Protein AF-A0A355EVG2-F1 (afdb_monomer)

Mean predicted aligned error: 4.92 Å

Foldseek 3Di:
DPDDDPLLVVLLVQVVDPLDAAEAEDEDCVSVVVSVVSDDPPDDDHHYAYQAYHPVDHDDSVVSNVVRVVVCVVSVNDDPPCVVQPPHDDDDDDDDDDPDDDDD

Nearest PDB structures (foldseek):
  6pqb-assembly4_D  TM=3.824E-01  e=3.666E+00  Proteus mirabilis

pLDDT: mean 92.3, std 4.42, range [76.94, 96.75]

Solvent-accessible surface area (backbone atoms only — not comparable to full-atom values): 6796 Å² total; per-residue (Å²): 142,88,77,85,83,63,57,61,58,55,49,49,56,54,64,70,46,86,90,48,68,47,73,36,87,48,71,29,54,65,65,46,56,55,51,61,71,54,56,64,88,93,56,87,76,63,59,72,41,43,38,31,42,30,85,93,56,77,56,62,56,65,58,33,36,54,51,35,50,53,51,39,45,75,70,68,46,87,74,64,60,70,68,75,48,60,95,58,91,82,78,92,72,92,70,87,73,85,84,73,86,83,82,132

Secondary structure (DSSP, 8-state):
--S---HHHHHHHHTTSTT--EEEEEESSHHHHHHHTTSPTTSPPPPEEEEE--TTS---HHHHHHHHHHHHHHTTPPP-HHHHTTT--------PPP------

Radius of gyration: 18.52 Å; Cα contacts (8 Å, |Δi|>4): 84; chains: 1; bounding box: 42×52×41 Å

Structure (mmCIF, N/CA/C/O backbone):
data_AF-A0A355EVG2-F1
#
_entry.id   AF-A0A355EVG2-F1
#
loop_
_atom_site.group_PDB
_atom_site.id
_atom_site.type_symbol
_atom_site.label_atom_id
_atom_site.label_alt_id
_atom_site.label_comp_id
_atom_site.label_asym_id
_atom_site.label_entity_id
_atom_site.label_seq_id
_atom_site.pdbx_PDB_ins_code
_atom_site.Cartn_x
_atom_site.Cartn_y
_atom_site.Cartn_z
_atom_site.occupancy
_atom_site.B_iso_or_equiv
_atom_site.auth_seq_id
_atom_site.auth_comp_id
_atom_site.auth_asym_id
_atom_site.auth_atom_id
_atom_site.pdbx_PDB_model_num
ATOM 1 N N . LEU A 1 1 ? -18.830 20.461 -11.557 1.00 81.81 1 LEU A N 1
ATOM 2 C CA . LEU A 1 1 ? -18.404 20.272 -10.150 1.00 81.81 1 LEU A CA 1
ATOM 3 C C . LEU A 1 1 ? -19.043 21.365 -9.300 1.00 81.81 1 LEU A C 1
ATOM 5 O O . LEU A 1 1 ? -18.698 22.519 -9.497 1.00 81.81 1 LEU A O 1
ATOM 9 N N . ARG A 1 2 ? -20.045 21.043 -8.469 1.00 92.44 2 ARG A N 1
ATOM 10 C CA . ARG A 1 2 ? -20.767 22.044 -7.645 1.00 92.44 2 ARG A CA 1
ATOM 11 C C . ARG A 1 2 ? -21.075 21.589 -6.209 1.00 92.44 2 ARG A C 1
ATOM 13 O O . ARG A 1 2 ? -21.364 22.430 -5.372 1.00 92.44 2 ARG A O 1
ATOM 20 N N . ALA A 1 3 ? -21.014 20.289 -5.920 1.00 95.06 3 ALA A N 1
ATOM 21 C CA . ALA A 1 3 ? -21.260 19.749 -4.584 1.00 95.06 3 ALA A CA 1
ATOM 22 C C . ALA A 1 3 ? -19.967 19.703 -3.740 1.00 95.06 3 ALA A C 1
ATOM 24 O O . ALA A 1 3 ? -18.883 19.559 -4.317 1.00 95.06 3 ALA A O 1
ATOM 25 N N . PRO A 1 4 ? -20.059 19.796 -2.397 1.00 95.94 4 PRO A N 1
ATOM 26 C CA . PRO A 1 4 ? -1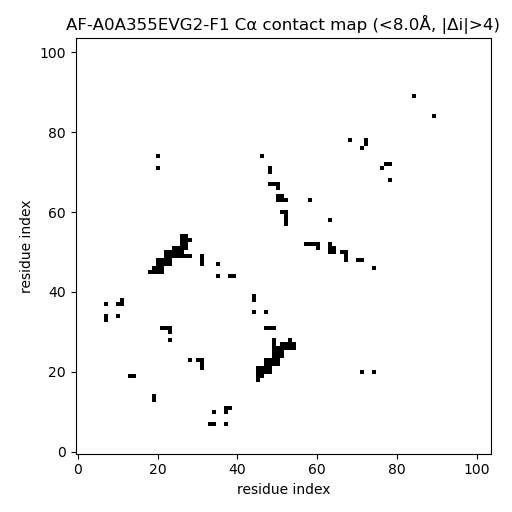8.903 19.678 -1.513 1.00 95.94 4 PRO A CA 1
ATOM 27 C C . PRO A 1 4 ? -18.332 18.254 -1.506 1.00 95.94 4 PRO A C 1
ATOM 29 O O . PRO A 1 4 ? -19.065 17.266 -1.578 1.00 95.94 4 PRO A O 1
ATOM 32 N N . VAL A 1 5 ? -17.011 18.144 -1.352 1.00 96.31 5 VAL A N 1
ATOM 33 C CA . VAL A 1 5 ? -16.323 16.852 -1.230 1.00 96.31 5 VAL A CA 1
ATOM 34 C C . VAL A 1 5 ? -16.423 16.356 0.214 1.00 96.31 5 VAL A C 1
ATOM 36 O O . VAL A 1 5 ? -15.762 16.878 1.111 1.00 96.31 5 VAL A O 1
ATOM 39 N N . ARG A 1 6 ? -17.228 15.316 0.450 1.00 96.06 6 ARG A N 1
ATOM 40 C CA . ARG A 1 6 ? -17.405 14.685 1.773 1.00 96.06 6 ARG A CA 1
ATOM 41 C C . ARG A 1 6 ? -16.290 13.668 2.074 1.00 96.06 6 ARG A C 1
ATOM 43 O O . ARG A 1 6 ? -16.562 12.506 2.353 1.00 96.06 6 ARG A O 1
ATOM 50 N N . PHE A 1 7 ? -15.027 14.102 2.009 1.00 96.31 7 PHE A N 1
ATOM 51 C CA . PHE A 1 7 ? -13.850 13.219 2.091 1.00 96.31 7 PHE A CA 1
ATOM 52 C C . PHE A 1 7 ? -13.818 12.362 3.365 1.00 96.31 7 PHE A C 1
ATOM 54 O O . PHE A 1 7 ? -13.698 11.145 3.282 1.00 96.31 7 PHE A O 1
ATOM 61 N N . ALA A 1 8 ? -13.985 12.982 4.537 1.00 95.19 8 ALA A N 1
ATOM 62 C CA . ALA A 1 8 ? -13.931 12.275 5.818 1.00 95.19 8 ALA A CA 1
ATOM 63 C C . ALA A 1 8 ? -15.023 11.202 5.951 1.00 95.19 8 ALA A C 1
ATOM 65 O O . ALA A 1 8 ? -14.778 10.149 6.528 1.00 95.19 8 ALA A O 1
ATOM 66 N N . GLN A 1 9 ? -16.209 11.448 5.384 1.00 95.94 9 GLN A N 1
ATOM 67 C CA . GLN A 1 9 ? -17.277 10.452 5.366 1.00 95.94 9 GLN A CA 1
ATOM 68 C C . GLN A 1 9 ? -16.908 9.268 4.467 1.00 95.94 9 GLN A C 1
ATOM 70 O O . GLN A 1 9 ? -17.083 8.130 4.879 1.00 95.94 9 GLN A O 1
ATOM 75 N N . GLY A 1 10 ? -16.366 9.527 3.272 1.00 95.94 10 GLY A N 1
ATOM 76 C CA . GLY A 1 10 ? -15.923 8.463 2.368 1.00 95.94 10 GLY A CA 1
ATOM 77 C C . GLY A 1 10 ? -14.817 7.602 2.980 1.00 95.94 10 GLY A C 1
ATOM 78 O O . GLY A 1 10 ? -14.883 6.382 2.907 1.00 95.94 10 GLY A O 1
ATOM 79 N N . VAL A 1 11 ? -13.839 8.222 3.651 1.00 95.50 11 VAL A N 1
ATOM 80 C CA . VAL A 1 11 ? -12.820 7.477 4.409 1.00 95.50 11 VAL A CA 1
ATOM 81 C C . VAL A 1 11 ? -13.468 6.679 5.540 1.00 95.50 11 VAL A C 1
ATOM 83 O O . VAL A 1 11 ? -13.173 5.501 5.676 1.00 95.50 11 VAL A O 1
ATOM 86 N N . GLY A 1 12 ? -14.371 7.281 6.318 1.00 94.25 12 GLY A N 1
ATOM 87 C CA . GLY A 1 12 ? -15.074 6.596 7.407 1.00 94.25 12 GLY A CA 1
ATOM 88 C C . GLY A 1 12 ? -15.857 5.357 6.960 1.00 94.25 12 GLY A C 1
ATOM 89 O O . GLY A 1 12 ? -15.890 4.374 7.697 1.00 94.25 12 GLY A O 1
ATOM 90 N N . GLU A 1 13 ? -16.423 5.389 5.753 1.00 94.81 13 GLU A N 1
ATOM 91 C CA . GLU A 1 13 ? -17.093 4.242 5.132 1.00 94.81 13 GLU A CA 1
ATOM 92 C C . GLU A 1 13 ? -16.096 3.125 4.790 1.00 94.81 13 GLU A C 1
ATOM 94 O O . GLU A 1 13 ? -16.277 1.986 5.204 1.00 94.81 13 GLU A O 1
ATOM 99 N N . LEU A 1 14 ? -14.981 3.458 4.126 1.00 94.19 14 LEU A N 1
ATOM 100 C CA . LEU A 1 14 ? -13.930 2.484 3.783 1.00 94.19 14 LEU A CA 1
ATOM 101 C C . LEU A 1 14 ? -13.299 1.819 5.018 1.00 94.19 14 LEU A C 1
ATOM 103 O O . LEU A 1 14 ? -12.789 0.703 4.941 1.00 94.19 14 LEU A O 1
ATOM 107 N N . LEU A 1 15 ? -13.300 2.509 6.160 1.00 92.56 15 LEU A N 1
ATOM 108 C CA . LEU A 1 15 ? -12.780 1.985 7.424 1.00 92.56 15 LEU A CA 1
ATOM 109 C C . LEU A 1 15 ? -13.711 0.972 8.100 1.00 92.56 15 LEU A C 1
ATOM 111 O O . LEU A 1 15 ? -13.277 0.319 9.047 1.00 92.56 15 LEU A O 1
ATOM 115 N N . GLN A 1 16 ? -14.960 0.833 7.641 1.00 91.94 16 GLN A N 1
ATOM 116 C CA . GLN A 1 16 ? -15.846 -0.241 8.105 1.00 91.94 16 GLN A CA 1
ATOM 117 C C . GLN A 1 16 ? -15.417 -1.604 7.551 1.00 91.94 16 GLN A C 1
ATOM 119 O O . GLN A 1 16 ? -15.730 -2.639 8.140 1.00 91.94 16 GLN A O 1
ATOM 124 N N . GLU A 1 17 ? -14.682 -1.620 6.435 1.00 91.06 17 GLU A N 1
ATOM 125 C CA . GLU A 1 17 ? -14.135 -2.848 5.878 1.00 91.06 17 GLU A CA 1
ATOM 126 C C . GLU A 1 17 ? -12.919 -3.327 6.693 1.00 91.06 17 GLU A C 1
ATOM 128 O O . GLU A 1 17 ? -11.995 -2.560 6.992 1.00 91.06 17 GLU A O 1
ATOM 133 N N . PRO A 1 18 ? -12.873 -4.614 7.076 1.00 86.56 18 PRO A N 1
ATOM 134 C CA . PRO A 1 18 ? -11.716 -5.162 7.760 1.00 86.56 18 PRO A CA 1
ATOM 135 C C . PRO A 1 18 ? -10.522 -5.260 6.801 1.00 86.56 18 PRO A C 1
ATOM 137 O O . PRO A 1 18 ? -10.667 -5.634 5.642 1.00 86.56 18 PRO A O 1
ATOM 140 N N . ARG A 1 19 ? -9.310 -5.028 7.324 1.00 87.94 19 ARG A N 1
ATOM 141 C CA . ARG A 1 19 ? -8.029 -5.122 6.583 1.00 87.94 19 ARG A CA 1
ATOM 142 C C . ARG A 1 19 ? -7.853 -4.094 5.454 1.00 87.94 19 ARG A C 1
ATOM 144 O O . ARG A 1 19 ? -7.061 -4.319 4.541 1.00 87.94 19 ARG A O 1
ATOM 151 N N . THR A 1 20 ? -8.520 -2.948 5.545 1.00 93.81 20 THR A N 1
ATOM 152 C CA . THR A 1 20 ? -8.331 -1.839 4.604 1.00 93.81 20 THR A CA 1
ATOM 153 C C . THR A 1 20 ? -6.896 -1.308 4.624 1.00 93.81 20 THR A C 1
ATOM 155 O O . THR A 1 20 ? -6.299 -1.095 5.680 1.00 93.81 20 THR A O 1
ATOM 158 N N . VAL A 1 21 ?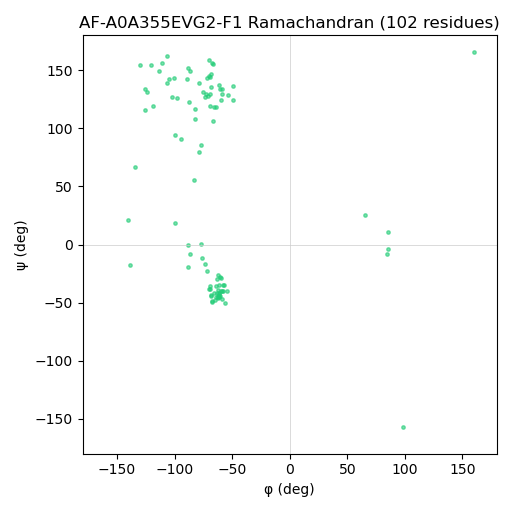 -6.356 -1.043 3.434 1.00 95.81 21 VAL A N 1
ATOM 159 C CA . VAL A 1 21 ? -5.105 -0.309 3.217 1.00 95.81 21 VAL A CA 1
ATOM 160 C C . VAL A 1 21 ? -5.412 0.870 2.303 1.00 95.81 21 VAL A C 1
ATOM 162 O O . VAL A 1 21 ? -6.051 0.701 1.267 1.00 95.81 21 VAL A O 1
ATOM 165 N N . LEU A 1 22 ? -4.957 2.067 2.672 1.00 96.56 22 LEU A N 1
ATOM 166 C CA . LEU A 1 22 ? -5.186 3.279 1.886 1.00 96.56 22 LEU A CA 1
ATOM 167 C C . LEU A 1 22 ? -3.923 3.644 1.099 1.00 96.56 22 LEU A C 1
ATOM 169 O O . LEU A 1 22 ? -2.847 3.790 1.681 1.00 96.56 22 LEU A O 1
ATOM 173 N N . LEU A 1 23 ? -4.061 3.832 -0.215 1.00 96.38 23 LEU A N 1
ATOM 174 C CA . LEU A 1 23 ? -2.986 4.277 -1.104 1.00 96.38 23 LEU A CA 1
ATOM 175 C C . LEU A 1 23 ? -3.357 5.611 -1.763 1.00 96.38 23 LEU A C 1
ATOM 177 O O . LEU A 1 23 ? -4.329 5.701 -2.508 1.00 96.38 23 LEU A O 1
ATOM 181 N N . GLU A 1 24 ? -2.557 6.646 -1.521 1.00 95.94 24 GLU A N 1
ATOM 182 C CA . GLU A 1 24 ? -2.655 7.931 -2.209 1.00 95.94 24 GLU A CA 1
ATOM 183 C C . GLU A 1 24 ? -1.928 7.863 -3.557 1.00 95.94 24 GLU A C 1
ATOM 185 O O . GLU A 1 24 ? -0.708 7.676 -3.626 1.00 95.94 24 GLU A O 1
ATOM 190 N N . VAL A 1 25 ? -2.699 8.035 -4.633 1.00 94.25 25 VAL A N 1
ATOM 191 C CA . VAL A 1 25 ? -2.207 8.110 -6.011 1.00 94.25 25 VAL A CA 1
ATOM 192 C C . VAL A 1 25 ? -2.128 9.576 -6.417 1.00 94.25 25 VAL A C 1
ATOM 194 O O . VAL A 1 25 ? -3.110 10.185 -6.834 1.00 94.25 25 VAL A O 1
ATOM 197 N N . GLY A 1 26 ? -0.948 10.156 -6.252 1.00 90.81 26 GLY A N 1
ATOM 198 C CA . GLY A 1 26 ? -0.692 11.555 -6.560 1.00 90.81 26 GLY A CA 1
ATOM 199 C C . GLY A 1 26 ? 0.551 12.064 -5.838 1.00 90.81 26 GLY A C 1
ATOM 200 O O . GLY A 1 26 ? 1.059 11.389 -4.940 1.00 90.81 26 GLY A O 1
ATOM 201 N N . PRO A 1 27 ? 1.073 13.230 -6.243 1.00 89.06 27 PRO A N 1
ATOM 202 C CA . PRO A 1 27 ? 2.262 13.793 -5.632 1.00 89.06 27 PRO A CA 1
ATOM 203 C C . PRO A 1 27 ? 1.966 14.331 -4.228 1.00 89.06 27 PRO A C 1
ATOM 205 O O . PRO A 1 27 ? 1.069 15.152 -4.033 1.00 89.06 27 PRO A O 1
ATOM 208 N N . GLY A 1 28 ? 2.781 13.924 -3.255 1.00 87.44 28 GLY A N 1
ATOM 209 C CA . GLY A 1 28 ? 2.688 14.388 -1.874 1.00 87.44 28 GLY A CA 1
ATOM 210 C C . GLY A 1 28 ? 1.945 13.428 -0.949 1.00 87.44 28 GLY A C 1
ATOM 211 O O . GLY A 1 28 ? 1.929 12.220 -1.159 1.00 87.44 28 GLY A O 1
ATOM 212 N N . THR A 1 29 ? 1.421 13.980 0.144 1.00 92.38 29 THR A N 1
ATOM 213 C CA . THR A 1 29 ? 0.851 13.216 1.269 1.00 92.38 29 THR A CA 1
ATOM 214 C C . THR A 1 29 ? -0.418 13.868 1.828 1.00 92.38 29 THR A C 1
ATOM 216 O O . THR A 1 29 ? -0.772 13.677 2.998 1.00 92.38 29 THR A O 1
ATOM 219 N N . ALA A 1 30 ? -1.077 14.716 1.034 1.00 93.50 30 ALA A N 1
ATOM 220 C CA . ALA A 1 30 ? -2.180 15.548 1.501 1.00 93.50 30 ALA A CA 1
ATOM 221 C C . ALA A 1 30 ? -3.396 14.694 1.875 1.00 93.50 30 ALA A C 1
ATOM 223 O O . ALA A 1 30 ? -3.923 14.828 2.985 1.00 93.50 30 ALA A O 1
ATOM 224 N N . LEU A 1 31 ? -3.800 13.773 0.995 1.00 95.31 31 LEU A N 1
ATOM 225 C CA . LEU A 1 31 ? -4.932 12.885 1.261 1.00 95.31 31 LEU A CA 1
ATOM 226 C C . LEU A 1 31 ? -4.586 11.869 2.346 1.00 95.31 31 LEU A C 1
ATOM 228 O O . LEU A 1 31 ? -5.415 11.622 3.220 1.00 95.31 31 LEU A O 1
ATOM 232 N N . ALA A 1 32 ? -3.355 11.352 2.366 1.00 94.75 32 ALA A N 1
ATOM 233 C CA . ALA A 1 32 ? -2.881 10.480 3.434 1.00 94.75 32 ALA A CA 1
ATOM 234 C C . ALA A 1 32 ? -2.952 11.167 4.807 1.00 94.75 32 ALA A C 1
ATOM 236 O O . ALA A 1 32 ? -3.334 10.553 5.804 1.00 94.75 32 ALA A O 1
ATOM 237 N N . THR A 1 33 ? -2.607 12.454 4.873 1.00 94.81 33 THR A N 1
ATOM 238 C CA . THR A 1 33 ? -2.678 13.248 6.108 1.00 94.81 33 THR A CA 1
ATOM 239 C C . THR A 1 33 ? -4.122 13.487 6.539 1.00 94.81 33 THR A C 1
ATOM 241 O O . THR A 1 33 ? -4.432 13.340 7.721 1.00 94.81 33 THR A O 1
ATOM 244 N N . LEU A 1 34 ? -5.016 13.814 5.602 1.00 95.81 34 LEU A N 1
ATOM 245 C CA . LEU A 1 34 ? -6.442 13.990 5.891 1.00 95.81 34 LEU A CA 1
ATOM 246 C C . LEU A 1 34 ? -7.107 12.679 6.325 1.00 95.81 34 LEU A C 1
ATOM 248 O O . LEU A 1 34 ? -7.865 12.689 7.289 1.00 95.81 34 LEU A O 1
ATOM 252 N N . ALA A 1 35 ? -6.789 11.557 5.676 1.00 95.81 35 ALA A N 1
ATOM 253 C CA . ALA A 1 35 ? -7.358 10.252 6.004 1.00 95.81 35 ALA A CA 1
ATOM 254 C C . ALA A 1 35 ? -7.015 9.831 7.438 1.00 95.81 35 ALA A C 1
ATOM 256 O O . ALA A 1 35 ? -7.895 9.394 8.175 1.00 95.81 35 ALA A O 1
ATOM 257 N N . ARG A 1 36 ? -5.768 10.057 7.880 1.00 94.94 36 ARG A N 1
ATOM 258 C CA . ARG A 1 36 ? -5.340 9.762 9.260 1.00 94.94 36 ARG A CA 1
ATOM 259 C C . ARG A 1 36 ? -6.139 10.520 10.320 1.00 94.94 36 ARG A C 1
ATOM 261 O O . ARG A 1 36 ? -6.292 10.022 11.429 1.00 94.94 36 ARG A O 1
ATOM 268 N N . ARG A 1 37 ? -6.667 11.706 9.997 1.00 93.75 37 ARG A N 1
ATOM 269 C CA . ARG A 1 37 ? -7.521 12.480 10.918 1.00 93.75 37 ARG A CA 1
ATOM 270 C C . ARG A 1 37 ? -8.918 11.884 11.081 1.00 93.75 37 ARG A C 1
ATOM 272 O O . ARG A 1 37 ? -9.613 12.253 12.018 1.00 93.75 37 ARG A O 1
ATOM 279 N N . SER A 1 38 ? -9.331 10.994 10.182 1.00 91.81 38 SER A N 1
ATOM 280 C 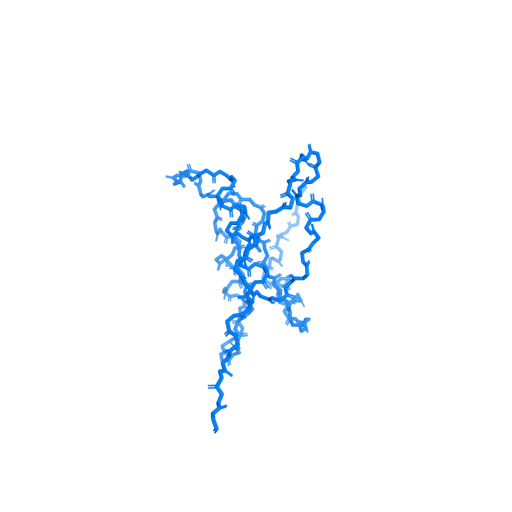CA . SER A 1 38 ? -10.624 10.307 10.243 1.00 91.81 38 SER A CA 1
ATOM 281 C C . SER A 1 38 ? -10.578 9.013 11.061 1.00 91.81 38 SER A C 1
ATOM 283 O O . SER A 1 38 ? -11.598 8.343 11.181 1.00 91.81 38 SER A O 1
ATOM 285 N N . PHE A 1 39 ? -9.419 8.638 11.613 1.00 92.00 39 PHE A N 1
ATOM 286 C CA . PHE A 1 39 ? -9.264 7.397 12.370 1.00 92.00 39 PHE A CA 1
ATOM 287 C C . PHE A 1 39 ? -9.804 7.537 13.792 1.00 92.00 39 PHE A C 1
ATOM 289 O O . PHE A 1 39 ? -9.595 8.554 14.455 1.00 92.00 39 PHE A O 1
ATOM 296 N N . ALA A 1 40 ? -10.492 6.497 14.265 1.00 87.44 40 ALA A N 1
ATOM 297 C CA . ALA A 1 40 ? -11.040 6.466 15.611 1.00 87.44 40 ALA A CA 1
ATOM 298 C C . ALA A 1 40 ? -9.914 6.401 16.665 1.00 87.44 40 ALA A C 1
ATOM 300 O O . ALA A 1 40 ? -8.981 5.604 16.513 1.00 87.44 40 ALA A O 1
ATOM 301 N N . PRO A 1 41 ? -9.994 7.185 17.756 1.00 86.12 41 PRO A N 1
ATOM 302 C CA . PRO A 1 41 ? -9.058 7.065 18.870 1.00 86.12 41 PRO A CA 1
ATOM 303 C C . PRO A 1 41 ? -9.088 5.653 19.475 1.00 86.12 41 PRO A C 1
ATOM 305 O O . PRO A 1 41 ? -10.159 5.111 19.732 1.00 86.12 41 PRO A O 1
ATOM 308 N N . GLY A 1 42 ? -7.916 5.063 19.724 1.00 82.75 42 GLY A N 1
ATOM 309 C CA . GLY A 1 42 ? -7.783 3.765 20.403 1.00 82.75 42 GLY A CA 1
ATOM 310 C C . GLY A 1 42 ? -7.913 2.522 19.513 1.00 82.75 42 GLY A C 1
ATOM 311 O O . GLY A 1 42 ? -7.611 1.426 19.979 1.00 82.75 42 GLY A O 1
ATOM 312 N N . ALA A 1 43 ? -8.293 2.667 18.240 1.00 83.81 43 ALA A N 1
ATOM 313 C CA . ALA A 1 43 ? -8.224 1.583 17.262 1.00 83.81 43 ALA A CA 1
ATOM 314 C C . ALA A 1 43 ? -6.833 1.518 16.608 1.00 83.81 43 ALA A C 1
ATOM 316 O O . ALA A 1 43 ? -6.171 2.542 16.429 1.00 83.81 43 ALA A O 1
ATOM 317 N N . ALA A 1 44 ? -6.393 0.320 16.214 1.00 86.38 44 ALA A N 1
ATOM 318 C CA . ALA A 1 44 ? -5.190 0.177 15.399 1.00 86.38 44 ALA A CA 1
ATOM 319 C C . ALA A 1 44 ? -5.444 0.811 14.015 1.00 86.38 44 ALA A C 1
ATOM 321 O O . ALA A 1 44 ? -6.360 0.372 13.314 1.00 86.38 44 ALA A O 1
ATOM 322 N N . PRO A 1 45 ? -4.687 1.847 13.611 1.00 90.44 45 PRO A N 1
ATOM 323 C CA . PRO A 1 45 ? -4.941 2.531 12.352 1.00 90.44 45 PRO A CA 1
ATOM 324 C C . PRO A 1 45 ? -4.542 1.643 11.165 1.00 90.44 45 PRO A C 1
ATOM 326 O O . PRO A 1 45 ? -3.517 0.956 11.237 1.00 90.44 45 PRO A O 1
ATOM 329 N N . PRO A 1 46 ? -5.287 1.677 10.047 1.00 93.50 46 PRO A N 1
ATOM 330 C CA . PRO A 1 46 ? -4.868 0.974 8.845 1.00 93.50 46 PRO A CA 1
ATOM 331 C C . PRO A 1 46 ? -3.600 1.604 8.248 1.00 93.50 46 PRO A C 1
ATOM 333 O O . PRO A 1 46 ? -3.338 2.801 8.440 1.00 93.50 46 PRO A O 1
ATOM 336 N N . PRO A 1 47 ? -2.819 0.842 7.464 1.00 95.44 47 PRO A N 1
ATOM 337 C CA . PRO A 1 47 ? -1.702 1.395 6.712 1.00 95.44 47 PRO A CA 1
ATOM 338 C C . PRO A 1 47 ? -2.173 2.467 5.718 1.00 95.44 47 PRO A C 1
ATOM 340 O O . PRO A 1 47 ? -3.130 2.269 4.970 1.00 95.44 47 PRO A O 1
ATOM 343 N N . VAL A 1 48 ? -1.464 3.600 5.692 1.00 96.38 48 VAL A N 1
ATOM 344 C CA . VAL A 1 48 ? -1.695 4.703 4.745 1.00 96.38 48 VAL A CA 1
ATOM 345 C C . VAL A 1 48 ? -0.397 5.019 4.017 1.00 96.38 48 VAL A C 1
ATOM 347 O O . VAL A 1 48 ? 0.580 5.451 4.643 1.00 96.38 48 VAL A O 1
ATOM 350 N N . LEU A 1 49 ? -0.398 4.812 2.705 1.00 95.56 49 LEU A N 1
ATOM 351 C CA . LEU A 1 49 ? 0.769 4.865 1.831 1.00 95.56 49 LEU A CA 1
ATOM 352 C C . LEU A 1 49 ? 0.589 5.935 0.750 1.00 95.56 49 LEU A C 1
ATOM 354 O O . LEU A 1 49 ? -0.532 6.248 0.369 1.00 95.56 49 LEU A O 1
ATOM 358 N N . SER A 1 50 ? 1.696 6.459 0.229 1.00 94.69 50 SER A N 1
ATOM 359 C CA . SER A 1 50 ? 1.704 7.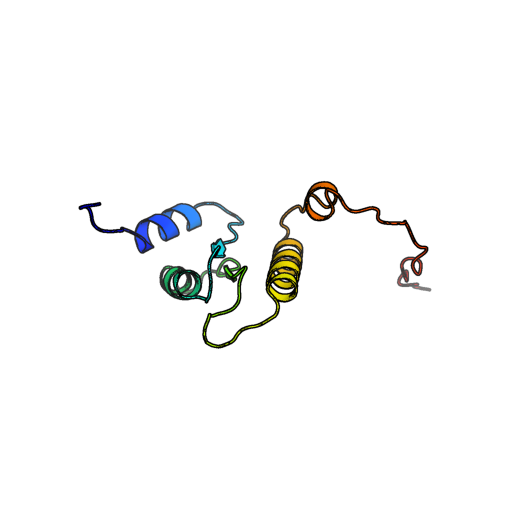406 -0.892 1.00 94.69 50 SER A CA 1
ATOM 360 C C . SER A 1 50 ? 2.606 6.863 -1.993 1.00 94.69 50 SER A C 1
ATOM 362 O O . SER A 1 50 ? 3.706 6.390 -1.699 1.00 94.69 50 SER A O 1
ATOM 364 N N . ALA A 1 51 ? 2.136 6.907 -3.240 1.00 93.88 51 ALA A N 1
ATOM 365 C CA . ALA A 1 51 ? 2.833 6.309 -4.380 1.00 93.88 51 ALA A CA 1
ATOM 366 C C . ALA A 1 51 ? 3.850 7.246 -5.058 1.00 93.88 51 ALA A C 1
ATOM 368 O O . ALA A 1 51 ? 4.730 6.765 -5.766 1.00 93.88 51 ALA A O 1
ATOM 369 N N . LEU A 1 52 ? 3.752 8.567 -4.856 1.00 92.50 52 LEU A N 1
ATOM 370 C CA . LEU A 1 52 ? 4.635 9.551 -5.490 1.00 92.50 52 LEU A CA 1
ATOM 371 C C . LEU A 1 52 ? 5.219 10.540 -4.476 1.00 92.50 52 LEU A C 1
ATOM 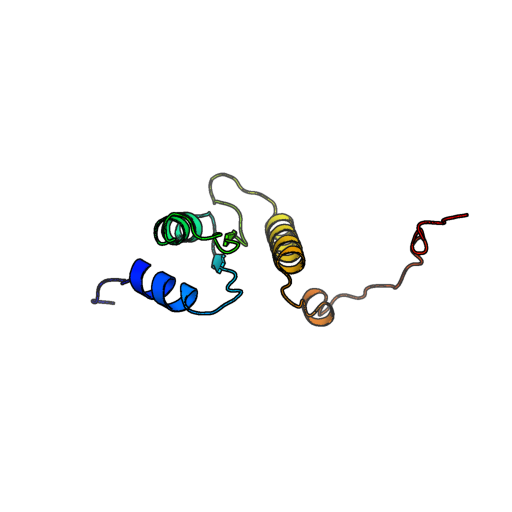373 O O . LEU A 1 52 ? 4.638 10.815 -3.424 1.00 92.50 52 LEU A O 1
ATOM 377 N N . SER A 1 53 ? 6.377 11.108 -4.814 1.00 88.69 53 SER A N 1
ATOM 378 C CA . SER A 1 53 ? 7.012 12.154 -4.016 1.00 88.69 53 SER A CA 1
ATOM 379 C C . SER A 1 53 ? 6.248 13.473 -4.078 1.00 88.69 53 SER A C 1
ATOM 381 O O . SER A 1 53 ? 5.505 13.761 -5.017 1.00 88.69 53 SER A O 1
ATOM 383 N N . HIS A 1 54 ? 6.471 14.316 -3.076 1.00 86.00 54 HIS A N 1
ATOM 384 C CA . HIS A 1 54 ? 5.960 15.676 -3.086 1.00 86.00 54 HIS A CA 1
ATOM 385 C C . HIS A 1 54 ? 6.696 16.521 -4.149 1.00 86.00 54 HIS A C 1
ATOM 387 O O . HIS A 1 54 ? 7.907 16.357 -4.300 1.00 86.00 54 HIS A O 1
ATOM 393 N N . PRO A 1 55 ? 6.039 17.467 -4.855 1.00 82.62 55 PRO A N 1
ATOM 394 C CA . PRO A 1 55 ? 6.683 18.228 -5.935 1.00 82.62 55 PRO A CA 1
ATOM 395 C C . PRO A 1 55 ? 7.868 19.088 -5.478 1.00 82.62 55 PRO A C 1
ATOM 397 O O . PRO A 1 55 ? 8.755 19.387 -6.267 1.00 82.62 55 PRO A O 1
ATOM 400 N N . ARG A 1 56 ? 7.880 19.492 -4.200 1.00 84.00 56 ARG A N 1
ATOM 401 C CA . ARG A 1 56 ? 8.970 20.283 -3.595 1.00 84.00 56 ARG A CA 1
ATOM 402 C C . ARG A 1 56 ? 10.123 19.433 -3.048 1.00 84.00 56 ARG A C 1
ATOM 404 O O . ARG A 1 56 ? 11.134 19.990 -2.651 1.00 84.00 56 ARG A O 1
ATOM 411 N N . GLU A 1 57 ? 9.963 18.111 -3.020 1.00 82.56 57 GLU A N 1
ATOM 412 C CA . GLU A 1 57 ? 10.973 17.147 -2.563 1.00 82.56 57 GLU A CA 1
ATOM 413 C C . GLU A 1 57 ? 11.044 15.994 -3.575 1.00 82.56 57 GLU A C 1
ATOM 415 O O . GLU A 1 57 ? 10.604 14.873 -3.284 1.00 82.56 57 GLU A O 1
ATOM 420 N N . PRO A 1 58 ? 11.504 16.278 -4.807 1.00 76.94 58 PRO A N 1
ATOM 421 C CA . PRO A 1 58 ? 11.497 15.296 -5.873 1.00 76.94 58 PRO A CA 1
ATOM 422 C C . PRO A 1 58 ? 12.424 14.137 -5.507 1.00 76.94 58 PRO A C 1
ATOM 424 O O . PRO A 1 58 ? 13.629 14.305 -5.332 1.00 76.94 58 PRO A O 1
ATOM 427 N N . ARG A 1 59 ? 11.835 12.948 -5.403 1.00 82.88 59 ARG A N 1
ATOM 428 C CA . ARG A 1 59 ? 12.553 11.674 -5.432 1.00 82.88 59 ARG A CA 1
ATOM 429 C C . ARG A 1 59 ? 12.288 11.013 -6.773 1.00 82.88 59 ARG A C 1
ATOM 431 O O . ARG A 1 59 ? 11.338 11.375 -7.471 1.00 82.88 59 ARG A O 1
ATOM 438 N N . HIS A 1 60 ? 13.115 10.041 -7.140 1.00 85.50 60 HIS A N 1
ATOM 439 C CA . HIS A 1 60 ? 12.870 9.275 -8.354 1.00 85.50 60 HIS A CA 1
ATOM 440 C C . HIS A 1 60 ? 11.509 8.572 -8.242 1.00 85.50 60 HIS A C 1
ATOM 442 O O . HIS A 1 60 ? 11.248 7.850 -7.282 1.00 85.50 60 HIS A O 1
ATOM 448 N N . GLY A 1 61 ? 10.620 8.802 -9.215 1.00 85.50 61 GLY A N 1
ATOM 449 C CA . GLY A 1 61 ? 9.249 8.280 -9.166 1.00 85.50 61 GLY A CA 1
ATOM 450 C C . GLY A 1 61 ? 9.196 6.755 -9.049 1.00 85.50 61 GLY A C 1
ATOM 451 O O . GLY A 1 61 ? 8.359 6.222 -8.325 1.00 85.50 61 GLY A O 1
ATOM 452 N N . GLU A 1 62 ? 10.141 6.066 -9.688 1.00 89.19 62 GLU A N 1
ATOM 453 C CA . GLU A 1 62 ? 10.310 4.615 -9.586 1.00 89.19 62 GLU A CA 1
ATOM 454 C C . GLU A 1 62 ? 10.643 4.167 -8.155 1.00 89.19 62 GLU A C 1
ATOM 456 O O . GLU A 1 62 ? 10.024 3.238 -7.643 1.00 89.19 62 GLU A O 1
ATOM 461 N N . GLU A 1 63 ? 11.550 4.864 -7.468 1.00 92.12 63 GLU A N 1
ATOM 462 C CA . GLU A 1 63 ? 11.906 4.573 -6.075 1.00 92.12 63 GLU A CA 1
ATOM 463 C C . GLU A 1 63 ? 10.692 4.729 -5.149 1.00 92.12 63 GLU A C 1
ATOM 465 O O . GLU A 1 63 ? 10.431 3.868 -4.304 1.00 92.12 63 GLU A O 1
ATOM 470 N N . CYS A 1 64 ? 9.909 5.799 -5.325 1.00 92.69 64 CYS A N 1
ATOM 471 C CA . CYS A 1 64 ? 8.677 6.007 -4.564 1.00 92.69 64 CYS A CA 1
ATOM 472 C C . CYS A 1 64 ? 7.662 4.889 -4.807 1.00 92.69 64 CYS A C 1
ATOM 474 O O . CYS A 1 64 ? 7.102 4.352 -3.846 1.00 92.69 64 CYS A O 1
ATOM 476 N N . LEU A 1 65 ? 7.465 4.509 -6.069 1.00 92.81 65 LEU A N 1
ATOM 477 C CA . LEU A 1 65 ? 6.519 3.468 -6.443 1.00 92.81 65 LEU A CA 1
ATOM 478 C C . LEU A 1 65 ? 6.937 2.099 -5.894 1.00 92.81 65 LEU A C 1
ATOM 480 O O . LEU A 1 65 ? 6.121 1.423 -5.270 1.00 92.81 65 LEU A O 1
ATOM 484 N N . LEU A 1 66 ? 8.203 1.705 -6.063 1.00 94.31 66 LEU A N 1
ATOM 485 C CA . LEU A 1 66 ? 8.727 0.436 -5.545 1.00 94.31 66 LEU A CA 1
ATOM 486 C C . LEU A 1 66 ? 8.705 0.397 -4.012 1.00 94.31 66 LEU A C 1
ATOM 488 O O . LEU A 1 66 ? 8.383 -0.635 -3.421 1.00 94.31 66 LEU A O 1
ATOM 492 N N . THR A 1 67 ? 8.957 1.532 -3.355 1.00 94.81 67 THR A N 1
ATOM 493 C CA . THR A 1 67 ? 8.813 1.656 -1.897 1.00 94.81 67 THR A CA 1
ATOM 494 C C . THR A 1 67 ? 7.359 1.461 -1.464 1.00 94.81 67 THR A C 1
ATOM 496 O O . THR A 1 67 ? 7.093 0.735 -0.503 1.00 94.81 67 THR A O 1
ATOM 499 N N . ALA A 1 68 ? 6.401 2.082 -2.159 1.00 95.50 68 ALA A N 1
ATOM 500 C CA . ALA A 1 68 ? 4.979 1.899 -1.881 1.00 95.50 68 ALA A CA 1
ATOM 501 C C . ALA A 1 68 ? 4.545 0.442 -2.116 1.00 95.50 68 ALA A C 1
ATOM 503 O O . ALA A 1 68 ? 3.854 -0.123 -1.269 1.00 95.50 68 ALA A O 1
ATOM 504 N N . LEU A 1 69 ? 5.019 -0.188 -3.195 1.00 96.56 69 LEU A N 1
ATOM 505 C CA . LEU A 1 69 ? 4.773 -1.596 -3.511 1.00 96.56 69 LEU A CA 1
ATOM 506 C C . LEU A 1 69 ? 5.280 -2.530 -2.402 1.00 96.56 69 LEU A C 1
ATOM 508 O O . LEU A 1 69 ? 4.544 -3.402 -1.943 1.00 96.56 69 LEU A O 1
ATOM 512 N N . GLY A 1 70 ? 6.507 -2.315 -1.917 1.00 96.69 70 GLY A N 1
ATOM 513 C CA . GLY A 1 70 ? 7.068 -3.088 -0.807 1.00 96.69 70 GLY A CA 1
ATOM 514 C C . GLY A 1 70 ? 6.268 -2.922 0.487 1.00 96.69 70 GLY A C 1
ATOM 515 O O . GLY A 1 70 ? 6.021 -3.893 1.199 1.00 96.69 70 GLY A O 1
ATOM 516 N N . ARG A 1 71 ? 5.787 -1.706 0.775 1.00 96.56 71 ARG A N 1
ATOM 517 C CA . ARG A 1 71 ? 4.927 -1.449 1.942 1.00 96.56 71 ARG A CA 1
ATOM 518 C C . ARG A 1 71 ? 3.541 -2.083 1.813 1.00 96.56 71 ARG A C 1
ATOM 520 O O . ARG A 1 71 ? 3.022 -2.564 2.815 1.00 96.56 71 ARG A O 1
ATOM 527 N N . LEU A 1 72 ? 2.963 -2.121 0.611 1.00 96.75 72 LEU A N 1
ATOM 528 C CA . LEU A 1 72 ? 1.723 -2.858 0.340 1.00 96.75 72 LEU A CA 1
ATOM 529 C C . LEU A 1 72 ? 1.918 -4.356 0.588 1.00 96.75 72 LEU A C 1
ATOM 531 O O . LEU A 1 72 ? 1.103 -4.978 1.266 1.00 96.75 72 LEU A O 1
ATOM 535 N N . TRP A 1 73 ? 3.029 -4.917 0.109 1.00 96.75 73 TRP A N 1
ATOM 536 C CA . TRP A 1 73 ? 3.371 -6.318 0.340 1.00 96.75 73 TRP A CA 1
ATOM 537 C C . TRP A 1 73 ? 3.525 -6.642 1.836 1.00 96.75 73 TRP A C 1
ATOM 539 O O . TRP A 1 73 ? 2.943 -7.613 2.314 1.00 96.75 73 TRP A O 1
ATOM 549 N N . LEU A 1 74 ? 4.211 -5.784 2.606 1.00 96.31 74 LEU A N 1
ATOM 550 C CA . LEU A 1 74 ? 4.315 -5.915 4.069 1.00 96.31 74 LEU A CA 1
ATOM 551 C C . LEU A 1 74 ? 2.963 -5.783 4.787 1.00 96.31 74 LEU A C 1
ATOM 553 O O . LEU A 1 74 ? 2.769 -6.385 5.839 1.00 96.31 74 LEU A O 1
ATOM 557 N N . ALA A 1 75 ? 2.025 -5.020 4.221 1.00 94.81 75 ALA A N 1
ATOM 558 C CA . ALA A 1 75 ? 0.657 -4.910 4.722 1.00 94.81 75 ALA A CA 1
ATOM 559 C C . ALA A 1 75 ? -0.222 -6.131 4.372 1.00 94.81 75 ALA A C 1
ATOM 561 O O . ALA A 1 75 ? -1.396 -6.160 4.735 1.00 94.81 75 ALA A O 1
ATOM 562 N N . GLY A 1 76 ? 0.326 -7.139 3.682 1.00 94.31 76 GLY A N 1
ATOM 563 C CA . GLY A 1 76 ? -0.384 -8.360 3.302 1.00 94.31 76 GLY A CA 1
ATOM 564 C C . GLY A 1 76 ? -1.176 -8.249 1.999 1.00 94.31 76 GLY A C 1
ATOM 565 O O . GLY A 1 76 ? -1.956 -9.148 1.687 1.00 94.31 76 GLY A O 1
ATOM 566 N N . VAL A 1 77 ? -0.985 -7.175 1.223 1.00 96.00 77 VAL A N 1
ATOM 567 C CA . VAL A 1 77 ? -1.609 -7.038 -0.098 1.00 96.00 77 VAL A CA 1
ATOM 568 C C . VAL A 1 77 ? -0.953 -8.021 -1.068 1.00 96.00 77 VAL A C 1
ATOM 570 O O . VAL A 1 77 ? 0.271 -8.051 -1.215 1.00 96.00 77 VAL A O 1
ATOM 573 N N . ALA A 1 78 ? -1.771 -8.821 -1.752 1.00 96.00 78 ALA A N 1
ATOM 574 C CA . ALA A 1 78 ? -1.299 -9.719 -2.797 1.00 96.00 78 ALA A CA 1
ATOM 575 C C . ALA A 1 78 ? -0.832 -8.907 -4.015 1.00 96.00 78 ALA A C 1
ATOM 577 O O . ALA A 1 78 ? -1.613 -8.174 -4.619 1.00 96.00 78 ALA A O 1
ATOM 578 N N . ILE A 1 79 ? 0.446 -9.043 -4.370 1.00 96.12 79 ILE A N 1
ATOM 579 C CA . ILE A 1 79 ? 1.043 -8.353 -5.516 1.00 96.12 79 ILE A CA 1
ATOM 580 C C . ILE A 1 79 ? 1.078 -9.288 -6.724 1.00 96.12 79 ILE A C 1
ATOM 582 O O . ILE A 1 79 ? 1.648 -10.379 -6.663 1.00 96.12 79 ILE A O 1
ATOM 586 N N . ASP A 1 80 ? 0.519 -8.831 -7.843 1.00 95.75 80 ASP A N 1
ATOM 587 C CA . ASP A 1 80 ? 0.686 -9.463 -9.153 1.00 95.75 80 ASP A CA 1
ATOM 588 C C . ASP A 1 80 ? 2.068 -9.104 -9.729 1.00 95.75 80 ASP A C 1
ATOM 590 O O . ASP A 1 80 ? 2.237 -8.131 -10.466 1.00 95.75 80 ASP A O 1
ATOM 594 N N . TRP A 1 81 ? 3.091 -9.874 -9.348 1.00 93.75 81 TRP A N 1
ATOM 595 C CA . TRP A 1 81 ? 4.463 -9.674 -9.826 1.00 93.75 81 TRP A CA 1
ATOM 596 C C . TRP A 1 81 ? 4.607 -9.740 -11.359 1.00 93.75 81 TRP A C 1
ATOM 598 O O . TRP A 1 81 ? 5.345 -8.915 -11.903 1.00 93.75 81 TRP A O 1
ATOM 608 N N . PRO A 1 82 ? 3.926 -10.651 -12.087 1.00 93.06 82 PRO A N 1
ATOM 609 C CA . PRO A 1 82 ? 3.878 -10.602 -13.549 1.00 93.06 82 PRO A CA 1
ATOM 610 C C . PRO A 1 82 ? 3.392 -9.263 -14.119 1.00 93.06 82 PRO A C 1
ATOM 612 O O . PRO A 1 82 ? 3.951 -8.796 -15.113 1.00 93.06 82 PRO A O 1
ATOM 615 N N . ALA A 1 83 ? 2.384 -8.629 -13.511 1.00 93.88 83 ALA A N 1
ATOM 616 C CA . ALA A 1 83 ? 1.915 -7.315 -13.951 1.00 93.88 83 ALA A CA 1
ATOM 617 C C . ALA A 1 83 ? 2.932 -6.199 -13.676 1.00 93.88 83 ALA A C 1
ATOM 619 O O . ALA A 1 83 ? 3.108 -5.329 -14.529 1.00 93.88 83 ALA A O 1
ATOM 620 N N . VAL A 1 84 ? 3.623 -6.242 -12.531 1.00 93.31 84 VAL A N 1
ATOM 621 C CA . VAL A 1 84 ? 4.664 -5.258 -12.168 1.00 93.31 84 VAL A CA 1
ATOM 622 C C . VAL A 1 84 ? 5.804 -5.252 -13.189 1.00 93.31 84 VAL A C 1
ATOM 624 O O . VAL A 1 84 ? 6.279 -4.188 -13.567 1.00 93.31 84 VAL A O 1
ATOM 627 N N . TRP A 1 85 ? 6.208 -6.426 -13.677 1.00 92.25 85 TRP A N 1
ATOM 628 C CA . TRP A 1 85 ? 7.320 -6.577 -14.627 1.00 92.25 85 TRP A CA 1
ATOM 629 C C . TRP A 1 85 ? 6.871 -6.730 -16.083 1.00 92.25 85 TRP A C 1
ATOM 631 O O . TRP A 1 85 ? 7.623 -7.225 -16.927 1.00 92.25 85 TRP A O 1
ATOM 641 N N . ARG A 1 86 ? 5.630 -6.348 -16.401 1.00 94.00 86 ARG A N 1
ATOM 642 C CA . ARG A 1 86 ? 5.085 -6.484 -17.753 1.00 94.00 86 ARG A CA 1
ATOM 643 C C . ARG A 1 86 ? 5.941 -5.704 -18.755 1.00 94.00 86 ARG A C 1
ATOM 645 O O . ARG A 1 86 ? 6.194 -4.521 -18.580 1.00 94.00 86 ARG A O 1
ATOM 652 N N . GLY A 1 87 ?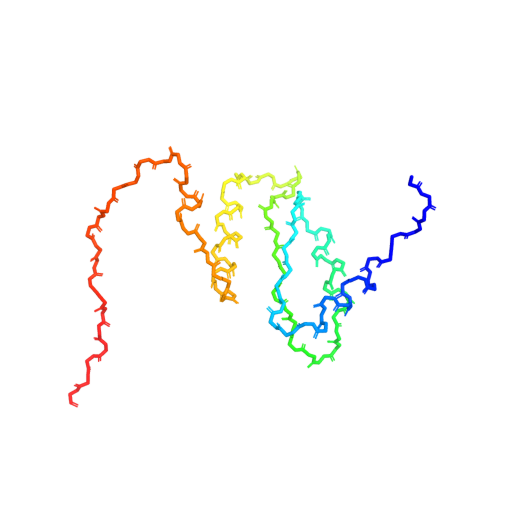 6.326 -6.367 -19.844 1.00 93.50 87 GLY A N 1
ATOM 653 C CA . GLY A 1 87 ? 7.159 -5.772 -20.895 1.00 93.50 87 GLY A CA 1
ATOM 654 C C . GLY A 1 87 ? 8.661 -5.848 -20.619 1.00 93.50 87 GLY A C 1
ATOM 655 O O . GLY A 1 87 ? 9.452 -5.508 -21.494 1.00 93.50 87 GLY A O 1
ATOM 656 N N . GLU A 1 88 ? 9.068 -6.358 -19.457 1.00 92.38 88 GLU A N 1
ATOM 657 C CA .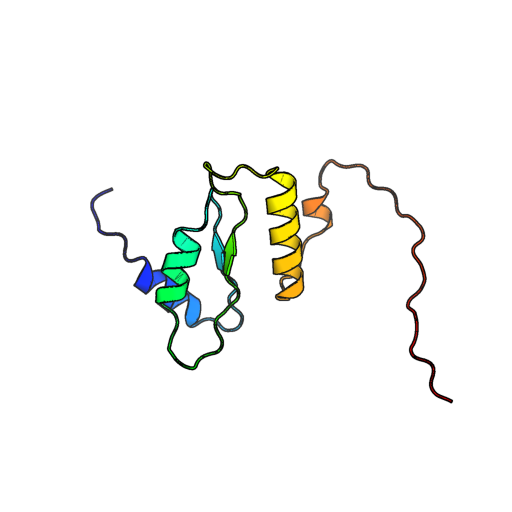 GLU A 1 88 ? 10.472 -6.570 -19.131 1.00 92.38 88 GLU A CA 1
ATOM 658 C C . GLU A 1 88 ? 10.897 -8.031 -19.304 1.00 92.38 88 GLU A C 1
ATOM 660 O O . GLU A 1 88 ? 10.173 -8.970 -18.966 1.00 92.38 88 GLU A O 1
ATOM 665 N N . ARG A 1 89 ? 12.129 -8.246 -19.779 1.00 92.19 89 ARG A N 1
ATOM 666 C CA . ARG A 1 89 ? 12.744 -9.578 -19.837 1.00 92.19 89 ARG A CA 1
ATOM 667 C C . ARG A 1 89 ? 13.588 -9.816 -18.588 1.00 92.19 89 ARG A C 1
ATOM 669 O O . ARG A 1 89 ? 14.780 -9.520 -18.567 1.00 92.19 89 ARG A O 1
ATOM 676 N N . ARG A 1 90 ? 12.976 -10.381 -17.547 1.00 90.25 90 ARG A N 1
ATOM 677 C CA . ARG A 1 90 ? 13.663 -10.753 -16.299 1.00 90.25 90 ARG A CA 1
ATOM 678 C C . ARG A 1 90 ? 14.225 -12.177 -16.378 1.00 90.25 90 ARG A C 1
ATOM 680 O O . ARG A 1 90 ? 13.595 -13.069 -16.943 1.00 90.25 90 ARG A O 1
ATOM 687 N N . GLN A 1 91 ? 15.406 -12.397 -15.805 1.00 92.94 91 GLN A N 1
ATOM 688 C CA . GLN A 1 91 ? 16.027 -13.721 -15.703 1.00 92.94 91 GLN A CA 1
ATOM 689 C C . GLN A 1 91 ? 15.947 -14.236 -14.266 1.00 92.94 91 GLN A C 1
ATOM 691 O O . GLN A 1 91 ? 16.145 -13.480 -13.316 1.00 92.94 91 GLN A O 1
ATOM 696 N N . ARG A 1 92 ? 15.659 -15.531 -14.098 1.00 92.69 92 ARG A N 1
ATOM 697 C CA . ARG A 1 92 ? 15.734 -16.180 -12.785 1.00 92.69 92 ARG A CA 1
ATOM 698 C C . ARG A 1 92 ? 17.202 -16.372 -12.424 1.00 92.69 92 ARG A C 1
ATOM 700 O O . ARG A 1 92 ? 17.945 -16.970 -13.194 1.00 92.69 92 ARG A O 1
ATOM 707 N N . VAL A 1 93 ? 17.586 -15.902 -11.246 1.00 95.50 93 VAL A N 1
ATOM 708 C CA . VAL A 1 93 ? 18.928 -16.086 -10.684 1.00 95.50 93 VAL A CA 1
ATOM 709 C C . VAL A 1 93 ? 18.846 -16.965 -9.439 1.00 95.50 93 VAL A C 1
ATOM 711 O O . VAL A 1 93 ? 17.828 -16.968 -8.745 1.00 95.50 93 VAL A O 1
ATOM 714 N N . ALA A 1 94 ? 19.897 -17.739 -9.168 1.00 95.88 94 ALA A N 1
ATOM 715 C CA . ALA A 1 94 ? 19.987 -18.510 -7.935 1.00 95.88 94 ALA A CA 1
ATOM 716 C C . ALA A 1 94 ? 20.181 -17.558 -6.745 1.00 95.88 94 ALA A C 1
ATOM 718 O O . ALA A 1 94 ? 21.054 -16.693 -6.774 1.00 95.88 94 ALA A O 1
ATOM 719 N N . LEU A 1 95 ? 19.362 -17.725 -5.708 1.00 95.50 95 LEU A N 1
ATOM 720 C CA . LEU A 1 95 ? 19.477 -17.006 -4.442 1.00 95.50 95 LEU A CA 1
ATOM 721 C C . LEU A 1 95 ? 19.899 -17.984 -3.339 1.00 95.50 95 LEU A C 1
ATOM 723 O O . LEU A 1 95 ? 19.640 -19.186 -3.476 1.00 95.50 95 LEU A O 1
ATOM 727 N N . PR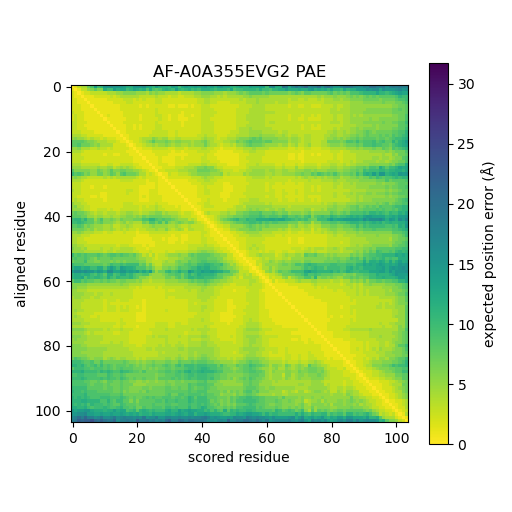O A 1 96 ? 20.525 -17.502 -2.248 1.00 95.69 96 PRO A N 1
ATOM 728 C CA . PRO A 1 96 ? 20.782 -18.331 -1.079 1.00 95.69 96 PRO A CA 1
ATOM 729 C C . PRO A 1 96 ? 19.518 -19.071 -0.636 1.00 95.69 96 PRO A C 1
ATOM 731 O O . PRO A 1 96 ? 18.426 -18.500 -0.602 1.00 95.69 96 PRO A O 1
ATOM 734 N N . THR A 1 97 ? 19.664 -20.355 -0.309 1.00 93.25 97 THR A N 1
ATOM 735 C CA . THR A 1 97 ? 18.546 -21.150 0.204 1.00 93.25 97 THR A CA 1
ATOM 736 C C . THR A 1 97 ? 18.113 -20.640 1.572 1.00 93.25 97 THR A C 1
ATOM 738 O O . THR A 1 97 ? 18.917 -20.071 2.310 1.00 93.25 97 THR A O 1
ATOM 741 N N . TYR A 1 98 ? 16.853 -20.893 1.926 1.00 93.25 98 TYR A N 1
ATOM 742 C CA . TYR A 1 98 ? 16.293 -20.497 3.214 1.00 93.25 98 TYR A CA 1
ATOM 743 C C . TYR A 1 98 ? 17.208 -20.922 4.383 1.00 93.25 98 TYR A C 1
ATOM 745 O O . TYR A 1 98 ? 17.537 -22.110 4.496 1.00 93.25 98 TYR A O 1
ATOM 753 N N . PRO A 1 99 ? 17.634 -19.986 5.251 1.00 93.06 99 PRO A N 1
ATOM 754 C CA . PRO A 1 99 ? 18.505 -20.295 6.375 1.00 93.06 99 PRO A CA 1
ATOM 755 C C . PRO A 1 99 ? 17.683 -20.918 7.513 1.00 93.06 99 PRO A C 1
ATOM 757 O O . PRO A 1 99 ? 17.306 -20.235 8.460 1.00 93.06 99 PRO A O 1
ATOM 760 N N . PHE A 1 100 ? 17.371 -22.215 7.405 1.00 93.19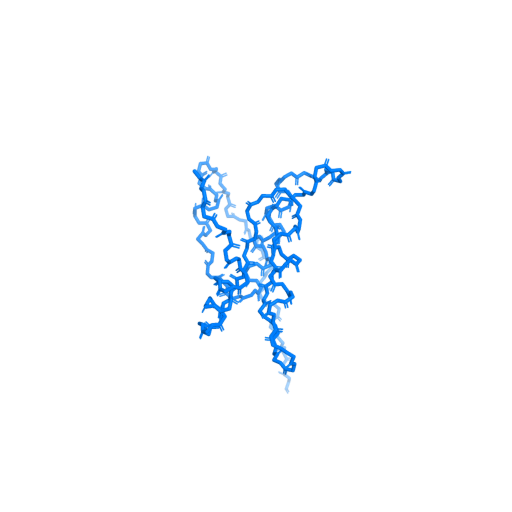 100 PHE A N 1
ATOM 761 C CA . PHE A 1 100 ? 16.586 -22.931 8.418 1.00 93.19 100 PHE A CA 1
ATOM 762 C C . PHE A 1 100 ? 17.195 -22.785 9.821 1.00 93.19 100 PHE A C 1
ATOM 764 O O . PHE A 1 100 ? 18.376 -23.082 10.022 1.00 93.19 100 PHE A O 1
ATOM 771 N N . GLU A 1 101 ? 16.373 -22.384 10.796 1.00 93.38 101 GLU A N 1
ATOM 772 C CA . GLU A 1 101 ? 16.733 -22.381 12.217 1.00 93.38 101 GLU A CA 1
ATOM 773 C C . GLU A 1 101 ? 16.912 -23.834 12.683 1.00 93.38 101 GLU A C 1
ATOM 775 O O . GLU A 1 101 ? 15.952 -24.594 12.808 1.00 93.38 101 GLU A O 1
ATOM 780 N N . ARG A 1 102 ? 18.162 -24.254 12.892 1.00 90.19 102 ARG A N 1
ATOM 781 C CA . ARG A 1 102 ? 18.485 -25.619 13.326 1.00 90.19 102 ARG A CA 1
ATOM 782 C C . ARG A 1 102 ? 18.447 -25.693 14.850 1.00 90.19 102 ARG A C 1
ATOM 784 O O . ARG A 1 102 ? 19.208 -24.992 15.511 1.00 90.19 102 ARG A O 1
ATOM 791 N N . ARG A 1 103 ? 17.618 -26.583 15.397 1.00 86.50 103 ARG A N 1
ATOM 792 C CA . ARG A 1 103 ? 17.639 -26.975 16.816 1.00 86.50 103 ARG A CA 1
ATOM 793 C C . ARG A 1 103 ? 18.263 -28.364 16.943 1.00 86.50 103 ARG A C 1
ATOM 795 O O . ARG A 1 103 ? 18.088 -29.187 16.046 1.00 86.50 103 ARG A O 1
ATOM 802 N N . ARG A 1 104 ? 19.049 -28.571 17.999 1.00 77.06 104 ARG A N 1
ATOM 803 C CA . ARG A 1 104 ? 19.635 -29.870 18.354 1.00 77.06 104 ARG A CA 1
ATOM 804 C C . ARG A 1 104 ? 18.732 -30.594 19.335 1.00 77.06 104 ARG A C 1
ATOM 806 O O . ARG A 1 104 ? 18.095 -29.880 20.139 1.00 77.06 104 ARG A O 1
#

Sequence (104 aa):
LRAPVRFAQGVGELLQEPRTVLLEVGPGTALATLARRSFAPGAAPPPVLSALSHPREPRHGEECLLTALGRLWLAGVAIDWPAVWRGERRQRVALPTYPFERRR